Protein AF-A0A2J6S7Z5-F1 (afdb_monomer)

Mean predicted aligned error: 6.38 Å

Radius of gyration: 15.83 Å; Cα contacts (8 Å, |Δi|>4): 65; chains: 1; bounding box: 38×25×40 Å

InterPro domains:
  IPR025676 Clr5 domain [PF14420] (1-52)

Structure (mmCIF, N/CA/C/O backbone):
data_AF-A0A2J6S7Z5-F1
#
_entry.id   AF-A0A2J6S7Z5-F1
#
loop_
_atom_site.group_PDB
_atom_site.id
_atom_site.type_symbol
_atom_site.label_atom_id
_atom_site.label_alt_id
_atom_site.label_comp_id
_atom_site.label_asym_id
_atom_site.label_entity_id
_atom_site.label_seq_id
_atom_site.pdbx_PDB_ins_code
_atom_site.Cartn_x
_atom_site.Cartn_y
_atom_site.Cartn_z
_atom_site.occupancy
_atom_site.B_iso_or_equiv
_atom_site.auth_seq_id
_atom_site.auth_comp_id
_atom_site.auth_asym_id
_atom_site.auth_atom_id
_atom_site.pdbx_PDB_model_num
ATOM 1 N N . GLU A 1 1 ? -10.699 -7.745 16.841 1.00 78.56 1 GLU A N 1
ATOM 2 C CA . GLU A 1 1 ? -10.993 -8.907 15.972 1.00 78.56 1 GLU A CA 1
ATOM 3 C C . GLU A 1 1 ? -11.245 -8.526 14.510 1.00 78.56 1 GLU A C 1
ATOM 5 O O . GLU A 1 1 ? -10.528 -9.032 13.656 1.00 78.56 1 GLU A O 1
ATOM 10 N N . GLN A 1 2 ? -12.135 -7.572 14.199 1.00 91.88 2 GLN A N 1
ATOM 11 C CA . GLN A 1 2 ? -12.483 -7.192 12.810 1.00 91.88 2 GLN A CA 1
ATOM 12 C C . GLN A 1 2 ? -11.283 -6.847 11.901 1.00 91.88 2 GLN A C 1
ATOM 14 O O . GLN A 1 2 ? -11.245 -7.258 10.746 1.00 91.88 2 GLN A O 1
ATOM 19 N N . TRP A 1 3 ? -10.252 -6.174 12.430 1.00 96.62 3 TRP A N 1
ATOM 20 C CA . TRP A 1 3 ? -9.018 -5.864 11.690 1.00 96.62 3 TRP A CA 1
ATOM 21 C C . TRP A 1 3 ? -8.274 -7.091 11.155 1.00 96.62 3 TRP A C 1
ATOM 23 O O . TRP A 1 3 ? -7.690 -7.015 10.079 1.00 96.62 3 TRP A O 1
ATOM 33 N N . LEU A 1 4 ? -8.266 -8.200 11.898 1.00 96.25 4 LEU A N 1
ATOM 34 C CA . LEU A 1 4 ? -7.588 -9.424 11.468 1.00 96.25 4 LEU A CA 1
ATOM 35 C C . LEU A 1 4 ? -8.365 -10.107 10.340 1.00 96.25 4 LEU A C 1
ATOM 37 O O . LEU A 1 4 ? -7.745 -10.580 9.393 1.00 96.25 4 LEU A O 1
ATOM 41 N N . ALA A 1 5 ? -9.699 -10.071 10.397 1.00 96.50 5 ALA A N 1
ATOM 42 C CA . ALA A 1 5 ? -10.564 -10.625 9.357 1.00 96.50 5 ALA A CA 1
ATOM 43 C C . ALA A 1 5 ? -10.394 -9.903 8.009 1.00 96.50 5 ALA A C 1
ATOM 45 O O . ALA A 1 5 ? -10.336 -10.542 6.963 1.00 96.50 5 ALA A O 1
ATOM 46 N N . VAL A 1 6 ? -10.249 -8.572 8.028 1.00 97.25 6 VAL A N 1
ATOM 47 C CA . VAL A 1 6 ? -10.079 -7.774 6.798 1.00 97.25 6 VAL A CA 1
ATOM 48 C C . VAL A 1 6 ? -8.619 -7.586 6.378 1.00 97.25 6 VAL A C 1
ATOM 50 O O . VAL A 1 6 ? -8.358 -7.081 5.290 1.00 97.25 6 VAL A O 1
ATOM 53 N N . LYS A 1 7 ? -7.643 -7.989 7.202 1.00 97.50 7 LYS A N 1
ATOM 54 C CA . LYS A 1 7 ? -6.209 -7.896 6.879 1.00 97.50 7 LYS A CA 1
ATOM 55 C C . LYS A 1 7 ? -5.846 -8.500 5.509 1.00 97.50 7 LYS A C 1
ATOM 57 O O . LYS A 1 7 ? -5.180 -7.791 4.753 1.00 97.50 7 LYS A O 1
ATOM 62 N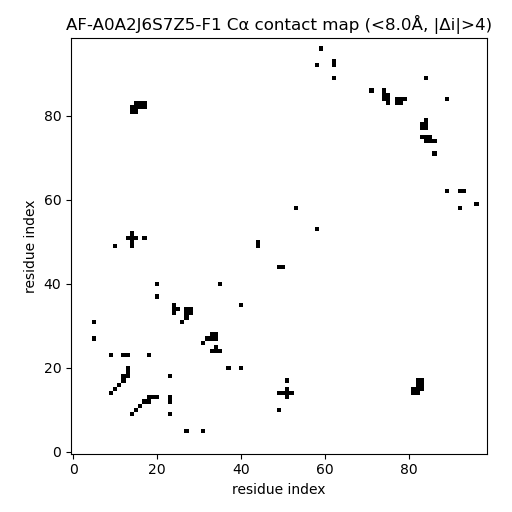 N . PRO A 1 8 ? -6.248 -9.740 5.150 1.00 96.75 8 PRO A N 1
ATOM 63 C CA . PRO A 1 8 ? -5.916 -10.306 3.838 1.00 96.75 8 PRO A CA 1
ATOM 64 C C . PRO A 1 8 ? -6.547 -9.521 2.680 1.00 96.75 8 PRO A C 1
ATOM 66 O O . PRO A 1 8 ? -5.895 -9.302 1.662 1.00 96.75 8 PRO A O 1
ATOM 69 N N . VAL A 1 9 ? -7.770 -9.012 2.860 1.00 97.44 9 VAL A N 1
ATOM 70 C CA . VAL A 1 9 ? -8.454 -8.157 1.875 1.00 97.44 9 VAL A CA 1
ATOM 71 C C . VAL A 1 9 ? -7.694 -6.846 1.680 1.00 97.44 9 VAL A C 1
ATOM 73 O O . VAL A 1 9 ? -7.421 -6.440 0.553 1.00 97.44 9 VAL A O 1
ATOM 76 N N . ILE A 1 10 ? -7.281 -6.202 2.776 1.00 97.50 10 ILE A N 1
ATOM 77 C CA . ILE A 1 10 ? -6.473 -4.979 2.725 1.00 97.50 10 ILE A CA 1
ATOM 78 C C . ILE A 1 10 ? -5.143 -5.244 2.026 1.00 97.50 10 ILE A C 1
ATOM 80 O O . ILE A 1 10 ? -4.736 -4.434 1.199 1.00 97.50 10 ILE A O 1
ATOM 84 N N . GLN A 1 11 ? -4.464 -6.351 2.337 1.00 96.00 11 GLN A N 1
ATOM 85 C CA . GLN A 1 11 ? -3.209 -6.707 1.680 1.00 96.00 11 GLN A CA 1
ATOM 86 C C . GLN A 1 11 ? -3.405 -6.802 0.169 1.00 96.00 11 GLN A C 1
ATOM 88 O O . GLN A 1 11 ? -2.701 -6.130 -0.582 1.00 96.00 11 GLN A O 1
ATOM 93 N N . HIS A 1 12 ? -4.410 -7.560 -0.260 1.00 94.81 12 HIS A N 1
ATOM 94 C CA . HIS A 1 12 ? -4.696 -7.754 -1.668 1.00 94.81 12 HIS A CA 1
ATOM 95 C C . HIS A 1 12 ? -4.997 -6.427 -2.382 1.00 94.81 12 HIS A C 1
ATOM 97 O O . HIS A 1 12 ? -4.259 -6.011 -3.273 1.00 94.81 12 HIS A O 1
ATOM 103 N N . LEU A 1 13 ? -6.010 -5.688 -1.928 1.00 95.62 13 LEU A N 1
ATOM 104 C CA . LEU A 1 13 ? -6.447 -4.468 -2.608 1.00 95.62 13 LEU A CA 1
ATOM 105 C C . LEU A 1 13 ? -5.389 -3.354 -2.532 1.00 95.62 13 LEU A C 1
ATOM 107 O O . LEU A 1 13 ? -5.076 -2.692 -3.521 1.00 95.62 13 LEU A O 1
ATOM 111 N N . TYR A 1 14 ? -4.814 -3.115 -1.351 1.00 95.75 14 TYR A N 1
ATOM 112 C CA . TYR A 1 14 ? -3.914 -1.980 -1.136 1.00 95.75 14 TYR A CA 1
ATOM 113 C C . TYR A 1 14 ? -2.494 -2.232 -1.652 1.00 95.75 14 TYR A C 1
ATOM 115 O O . TYR A 1 14 ? -1.863 -1.314 -2.189 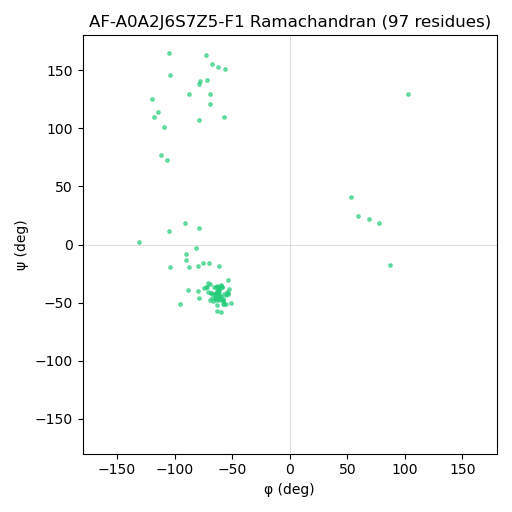1.00 95.75 14 TYR A O 1
ATOM 123 N N . VAL A 1 15 ? -1.968 -3.446 -1.455 1.00 92.06 15 VAL A N 1
ATOM 124 C CA . VAL A 1 15 ? -0.578 -3.793 -1.787 1.00 92.06 15 VAL A CA 1
ATOM 125 C C . VAL A 1 15 ? -0.491 -4.431 -3.163 1.00 92.06 15 VAL A C 1
ATOM 127 O O . VAL A 1 15 ? 0.308 -3.970 -3.984 1.00 92.06 15 VAL A O 1
ATOM 130 N N . ASP A 1 16 ? -1.302 -5.456 -3.420 1.00 88.62 16 ASP A N 1
ATOM 131 C CA . ASP A 1 16 ? -1.154 -6.269 -4.626 1.00 88.62 16 ASP A CA 1
ATOM 132 C C . ASP A 1 16 ? -1.750 -5.573 -5.853 1.00 88.62 16 ASP A C 1
ATOM 134 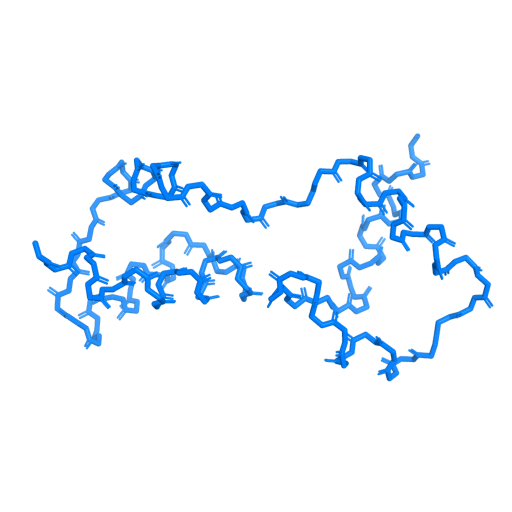O O . ASP A 1 16 ? -1.085 -5.471 -6.892 1.00 88.62 16 ASP A O 1
ATOM 138 N N . GLU A 1 17 ? -2.963 -5.034 -5.705 1.00 88.31 17 GLU A N 1
ATOM 139 C CA . GLU A 1 17 ? -3.687 -4.297 -6.750 1.00 88.31 17 GLU A CA 1
ATOM 140 C C . GLU A 1 17 ? -3.346 -2.801 -6.770 1.00 88.31 17 GLU A C 1
ATOM 142 O O . GLU A 1 17 ? -3.503 -2.118 -7.783 1.00 88.31 17 GLU A O 1
ATOM 147 N N . GLY A 1 18 ? -2.793 -2.279 -5.673 1.00 89.69 18 GLY A N 1
ATOM 148 C CA . GLY A 1 18 ? -2.318 -0.900 -5.591 1.00 89.69 18 GLY A CA 1
ATOM 149 C C . GLY A 1 18 ? -3.422 0.146 -5.416 1.00 89.69 18 GLY A C 1
ATOM 150 O O . GLY A 1 18 ? -3.156 1.337 -5.632 1.00 89.69 18 GLY A O 1
ATOM 151 N N . HIS A 1 19 ? -4.618 -0.252 -4.976 1.00 94.19 19 HIS A N 1
ATOM 152 C CA . HIS A 1 19 ? -5.727 0.655 -4.692 1.00 94.19 19 HIS A CA 1
ATOM 153 C C . HIS A 1 19 ? -5.356 1.742 -3.676 1.00 94.19 19 HIS A C 1
ATOM 155 O O . HIS A 1 19 ? -4.456 1.614 -2.835 1.00 94.19 19 HIS A O 1
ATOM 161 N N . THR A 1 20 ? -6.011 2.891 -3.800 1.00 96.00 20 THR A N 1
ATOM 162 C CA . THR A 1 20 ? -5.906 3.990 -2.836 1.00 96.00 20 THR A CA 1
ATOM 163 C C . THR A 1 20 ? -6.647 3.649 -1.546 1.00 96.00 20 THR A C 1
ATOM 165 O O . THR A 1 20 ? -7.498 2.766 -1.523 1.00 96.00 20 THR A O 1
ATOM 168 N N . PHE A 1 21 ? -6.359 4.378 -0.463 1.00 97.25 21 PHE A N 1
ATOM 169 C CA . PHE A 1 21 ? -7.119 4.229 0.782 1.00 97.25 21 PHE A CA 1
ATOM 170 C C . PHE A 1 21 ? -8.632 4.380 0.557 1.00 97.25 21 PHE A C 1
ATOM 172 O O . PHE A 1 21 ? -9.384 3.591 1.108 1.00 97.25 21 PHE A O 1
ATOM 179 N N . LEU A 1 22 ? -9.065 5.349 -0.262 1.00 97.81 22 LEU A N 1
ATOM 180 C CA . LEU A 1 22 ? -10.489 5.602 -0.504 1.00 97.81 22 LEU A CA 1
ATOM 181 C C . LEU A 1 22 ? -11.176 4.393 -1.144 1.00 97.81 22 LEU A C 1
ATOM 183 O O . LEU A 1 22 ? -12.198 3.948 -0.642 1.00 97.81 22 LEU A O 1
ATOM 187 N N . GLN A 1 23 ? -10.559 3.811 -2.174 1.00 98.19 23 GLN A N 1
ATOM 188 C CA . GLN A 1 23 ? -11.073 2.611 -2.842 1.00 98.19 23 GLN A CA 1
ATOM 189 C C . GLN A 1 23 ? -11.140 1.406 -1.893 1.00 98.19 23 GLN A C 1
ATOM 191 O O . GLN A 1 23 ? -12.114 0.661 -1.895 1.00 98.19 23 GLN A O 1
ATOM 196 N N . VAL A 1 24 ? -10.117 1.218 -1.050 1.00 98.12 24 VAL A N 1
ATOM 197 C CA . VAL A 1 24 ? -10.114 0.124 -0.068 1.00 98.12 24 VAL A CA 1
ATOM 198 C C . VAL A 1 24 ? -11.170 0.359 1.012 1.00 98.12 24 VAL A C 1
ATOM 200 O O . VAL A 1 24 ? -11.871 -0.572 1.379 1.00 98.12 24 VAL A O 1
ATOM 203 N N . ALA A 1 25 ? -11.318 1.587 1.511 1.00 97.81 25 ALA A N 1
ATOM 204 C CA . ALA A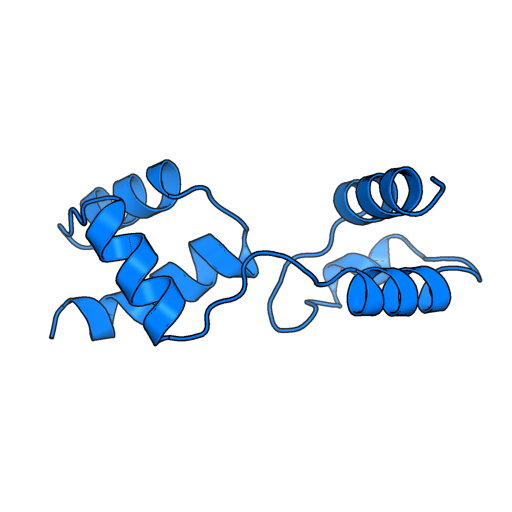 1 25 ? -12.320 1.925 2.518 1.00 97.81 25 ALA A CA 1
ATOM 205 C C . ALA A 1 25 ? -13.751 1.739 1.989 1.00 97.81 25 ALA 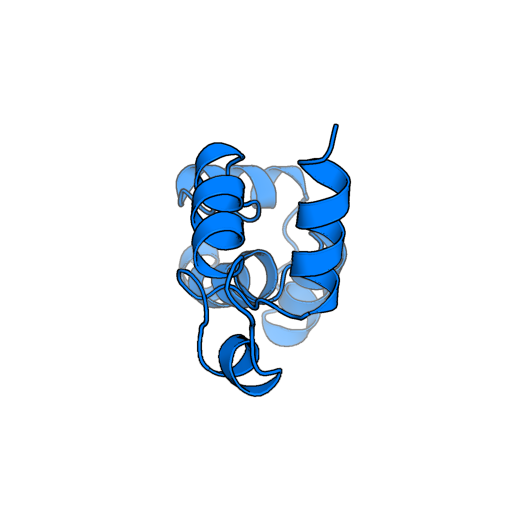A C 1
ATOM 207 O O . ALA A 1 25 ? -14.584 1.183 2.695 1.00 97.81 25 ALA A O 1
ATOM 208 N N . GLU A 1 26 ? -14.013 2.137 0.743 1.00 98.19 26 GLU A N 1
ATOM 209 C CA . GLU A 1 26 ? -15.291 1.907 0.061 1.00 98.19 26 GLU A CA 1
ATOM 210 C C . GLU A 1 26 ? -15.595 0.408 -0.084 1.00 98.19 26 GLU A C 1
ATOM 212 O O . GLU A 1 26 ? -16.715 -0.027 0.183 1.00 98.19 26 GLU A O 1
ATOM 217 N N . TYR A 1 27 ? -14.592 -0.401 -0.438 1.00 98.38 27 TYR A N 1
ATOM 218 C CA . TYR A 1 27 ? -14.745 -1.854 -0.498 1.00 98.38 27 TYR A CA 1
ATOM 219 C C . TYR A 1 27 ? -15.038 -2.459 0.884 1.00 98.38 27 TYR A C 1
ATOM 221 O O . TYR A 1 27 ? -15.951 -3.271 1.034 1.00 98.38 27 TYR A O 1
ATOM 229 N N . LEU A 1 28 ? -14.274 -2.070 1.908 1.00 97.94 28 LEU A N 1
ATOM 230 C CA . LEU A 1 28 ? -14.445 -2.574 3.273 1.00 97.94 28 LEU A CA 1
ATOM 231 C C . LEU A 1 28 ? -15.818 -2.218 3.848 1.00 97.94 28 LEU A C 1
ATOM 233 O O . LEU A 1 28 ? -16.414 -3.035 4.548 1.00 97.94 28 LEU A O 1
ATOM 237 N N . ASP A 1 29 ? -16.333 -1.037 3.521 1.00 97.88 29 ASP A N 1
ATOM 238 C CA . ASP A 1 29 ? -17.681 -0.633 3.889 1.00 97.88 29 ASP A CA 1
ATOM 239 C C . ASP A 1 29 ? -18.727 -1.541 3.232 1.00 97.88 29 ASP A C 1
ATOM 241 O O . ASP A 1 29 ? -19.486 -2.224 3.918 1.00 97.88 29 ASP A O 1
ATOM 245 N N . ARG A 1 30 ? -18.701 -1.635 1.897 1.00 98.00 30 ARG A N 1
ATOM 246 C CA . ARG A 1 30 ? -19.704 -2.386 1.129 1.00 98.00 30 ARG A CA 1
ATOM 247 C C . ARG A 1 30 ? -19.735 -3.879 1.439 1.00 98.00 30 ARG A C 1
ATOM 249 O O . ARG A 1 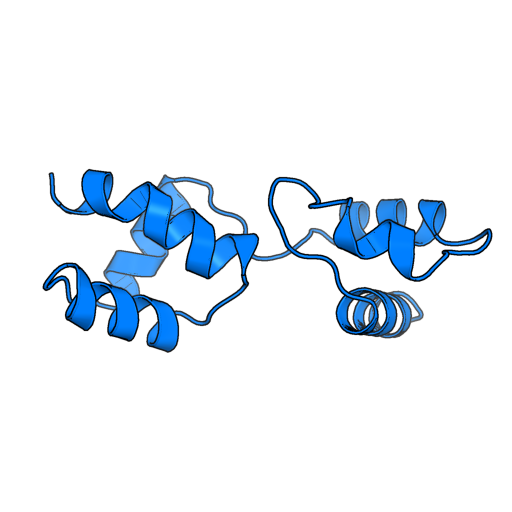30 ? -20.813 -4.460 1.473 1.00 98.00 30 ARG A O 1
ATOM 256 N N . HIS A 1 31 ? -18.574 -4.503 1.630 1.00 97.62 31 HIS A N 1
ATOM 257 C CA . HIS A 1 31 ? -18.469 -5.965 1.718 1.00 97.62 31 HIS A CA 1
ATOM 258 C C . HIS A 1 31 ? -18.277 -6.494 3.140 1.00 97.62 31 HIS A C 1
ATOM 260 O O . HIS A 1 31 ? -18.514 -7.673 3.389 1.00 97.62 31 HIS A O 1
ATOM 266 N N . HIS A 1 32 ? -17.842 -5.646 4.075 1.00 95.69 32 HIS A N 1
ATOM 267 C CA . HIS A 1 32 ? -17.542 -6.057 5.449 1.00 95.69 32 HIS A CA 1
ATOM 268 C C . HIS A 1 32 ? -18.180 -5.147 6.510 1.00 95.69 32 HIS A C 1
ATOM 270 O O . HIS A 1 32 ? -17.924 -5.346 7.700 1.00 95.69 32 HIS A O 1
ATOM 276 N N . GLY A 1 33 ? -18.964 -4.135 6.107 1.00 96.69 33 GLY A N 1
ATOM 277 C CA . GLY A 1 33 ? -19.559 -3.151 7.016 1.00 96.69 33 GLY A CA 1
ATOM 278 C C . GLY A 1 33 ? -18.514 -2.372 7.817 1.00 96.69 33 GLY A C 1
ATOM 279 O O . GLY A 1 33 ? -18.784 -1.938 8.937 1.00 96.69 33 GLY A O 1
ATOM 280 N N . PHE A 1 34 ? -17.285 -2.262 7.300 1.00 97.00 34 PHE A N 1
ATOM 281 C CA . PHE A 1 34 ? -16.142 -1.758 8.049 1.00 97.00 34 PHE A CA 1
ATOM 282 C C . PHE A 1 34 ? -15.626 -0.436 7.480 1.00 97.00 34 PHE A C 1
ATOM 284 O O . PHE A 1 34 ? -15.073 -0.389 6.385 1.00 97.00 34 PHE A O 1
ATOM 291 N N . LYS A 1 35 ? -15.753 0.641 8.265 1.00 96.25 35 LYS A N 1
ATOM 292 C CA . LYS A 1 35 ? -15.396 2.015 7.871 1.00 96.25 35 LYS A CA 1
ATOM 293 C C . LYS A 1 35 ? -14.181 2.538 8.647 1.00 96.25 35 LYS A C 1
ATOM 295 O O . LYS A 1 35 ? -14.345 3.323 9.583 1.00 96.25 35 LYS A O 1
ATOM 300 N N . PRO A 1 36 ? -12.945 2.123 8.315 1.00 96.31 36 PRO A N 1
ATOM 301 C CA . PRO A 1 36 ? -11.771 2.645 8.995 1.00 96.31 36 PRO A CA 1
ATOM 302 C C . PRO A 1 36 ? -11.499 4.099 8.600 1.00 96.31 36 PRO A C 1
ATOM 304 O O . PRO A 1 36 ? -11.559 4.470 7.428 1.00 96.31 36 PRO A O 1
ATOM 307 N N . THR A 1 37 ? -11.083 4.921 9.562 1.00 98.00 37 THR A N 1
ATOM 308 C CA . THR A 1 37 ? -10.495 6.228 9.238 1.00 98.00 37 THR A CA 1
ATOM 309 C C . THR A 1 37 ? -9.146 6.045 8.539 1.00 98.00 37 THR A C 1
ATOM 311 O O . THR A 1 37 ? -8.431 5.061 8.764 1.00 98.00 37 THR A O 1
ATOM 314 N N . LYS A 1 38 ? -8.727 7.044 7.752 1.00 97.81 38 LYS A N 1
ATOM 315 C CA . LYS A 1 38 ? -7.412 7.040 7.088 1.00 97.81 38 LYS A CA 1
ATOM 316 C C . LYS A 1 38 ? -6.263 6.824 8.076 1.00 97.81 38 LYS A C 1
ATOM 318 O O . LYS A 1 38 ? -5.337 6.073 7.782 1.00 97.81 38 LYS A O 1
ATOM 323 N N . LYS A 1 39 ? -6.336 7.448 9.259 1.00 98.06 39 LYS A N 1
ATOM 324 C CA . LYS A 1 39 ? -5.324 7.302 10.316 1.00 98.06 39 LYS A CA 1
ATOM 325 C C . LYS A 1 39 ? -5.248 5.858 10.810 1.00 98.06 39 LYS A C 1
ATOM 327 O O . LYS A 1 39 ? -4.166 5.283 10.795 1.00 98.06 39 LYS A O 1
ATOM 332 N N . GLN A 1 40 ? -6.381 5.259 11.183 1.00 98.06 40 GLN A N 1
ATOM 333 C CA . GLN A 1 40 ? -6.418 3.870 11.653 1.00 98.06 40 GLN A CA 1
ATOM 334 C C . GLN A 1 40 ? -5.898 2.897 10.590 1.00 98.06 40 GLN A C 1
ATOM 336 O O . GLN A 1 40 ? -5.080 2.032 10.893 1.00 98.06 40 GLN A O 1
ATOM 341 N N . PHE A 1 41 ? -6.328 3.073 9.338 1.00 98.00 41 PHE A N 1
ATOM 342 C CA . PHE A 1 41 ? -5.881 2.253 8.218 1.00 98.00 41 PHE A CA 1
ATOM 343 C C . PHE A 1 41 ? -4.360 2.310 8.033 1.00 98.00 41 PHE A C 1
ATOM 345 O O . PHE A 1 41 ? -3.703 1.273 7.981 1.00 98.00 41 PHE A O 1
ATOM 352 N N . LEU A 1 42 ? -3.783 3.515 7.974 1.00 96.56 42 LEU A N 1
ATOM 353 C CA . LEU A 1 42 ? -2.342 3.687 7.777 1.00 96.56 42 LEU A CA 1
ATOM 354 C C . LEU A 1 42 ? -1.524 3.153 8.958 1.00 96.56 42 LEU A C 1
ATOM 356 O O . LEU A 1 42 ? -0.472 2.553 8.735 1.00 96.56 42 LEU A O 1
ATOM 360 N N . THR A 1 43 ? -2.016 3.312 10.190 1.00 97.81 43 THR A N 1
ATOM 361 C CA . THR A 1 43 ? -1.404 2.694 11.373 1.00 97.81 43 THR A CA 1
ATOM 362 C C . THR A 1 43 ? -1.351 1.175 11.223 1.00 97.81 43 THR A C 1
ATOM 364 O O . THR A 1 43 ? -0.279 0.594 11.362 1.00 97.81 43 THR A O 1
ATOM 367 N N . ARG A 1 44 ? -2.462 0.530 10.842 1.00 97.38 44 ARG A N 1
ATOM 368 C CA . ARG A 1 44 ? -2.513 -0.930 10.657 1.00 97.38 44 ARG A CA 1
ATOM 369 C C . ARG A 1 44 ? -1.624 -1.421 9.523 1.00 97.38 44 ARG A C 1
ATOM 371 O O . ARG A 1 44 ? -0.881 -2.378 9.703 1.00 97.38 44 ARG A O 1
ATOM 378 N N . VAL A 1 45 ? -1.629 -0.729 8.386 1.00 96.44 45 VAL A N 1
ATOM 379 C CA . VAL A 1 45 ? -0.718 -1.009 7.262 1.00 96.44 45 VAL A CA 1
ATOM 380 C C . VAL A 1 45 ? 0.742 -0.975 7.722 1.00 96.44 45 VAL A C 1
ATOM 382 O O . VAL A 1 45 ? 1.515 -1.861 7.358 1.00 96.44 45 VAL A O 1
ATOM 385 N N . LYS A 1 46 ? 1.120 0.014 8.544 1.00 95.69 46 LYS A N 1
ATOM 386 C CA . LYS A 1 46 ? 2.474 0.122 9.100 1.00 95.69 46 LYS A CA 1
ATOM 387 C C . LYS A 1 46 ? 2.784 -1.024 10.066 1.00 95.69 46 LYS A C 1
ATOM 389 O O . LYS A 1 46 ? 3.824 -1.654 9.916 1.00 95.69 46 LYS A O 1
ATOM 394 N N . GLU A 1 47 ? 1.894 -1.304 11.016 1.00 96.88 47 GLU A N 1
ATOM 395 C CA . GLU A 1 47 ? 2.048 -2.395 11.994 1.00 96.88 47 GLU A CA 1
ATOM 396 C C . GLU A 1 47 ? 2.190 -3.765 11.322 1.00 96.88 47 GLU A C 1
ATOM 398 O O . GLU A 1 47 ? 2.970 -4.600 11.766 1.00 96.88 47 GLU A O 1
ATOM 403 N N . TRP A 1 48 ? 1.477 -3.995 10.220 1.00 96.56 48 TRP A N 1
ATOM 404 C CA . TRP A 1 48 ? 1.566 -5.239 9.455 1.00 96.56 48 TRP A CA 1
ATOM 405 C C . TRP A 1 48 ? 2.761 -5.300 8.500 1.00 96.56 48 TRP A C 1
ATOM 407 O O . TRP A 1 48 ? 2.944 -6.315 7.829 1.00 96.56 48 TRP A O 1
ATOM 417 N N . GLY A 1 49 ? 3.559 -4.234 8.401 1.00 94.00 49 GLY A N 1
ATOM 418 C CA . GLY A 1 49 ? 4.706 -4.173 7.497 1.00 94.00 49 GLY A CA 1
ATOM 419 C C . GLY A 1 49 ? 4.322 -4.133 6.015 1.00 94.00 49 GLY A C 1
ATOM 420 O O . GLY A 1 49 ? 5.135 -4.473 5.154 1.00 94.00 49 GLY A O 1
ATOM 421 N N . PHE A 1 50 ? 3.095 -3.723 5.687 1.00 93.69 50 PHE A N 1
ATOM 422 C CA . PHE A 1 50 ? 2.617 -3.686 4.309 1.00 93.69 50 PHE A CA 1
ATOM 423 C C . PHE A 1 50 ? 3.332 -2.595 3.515 1.00 93.69 50 PHE A C 1
ATOM 425 O O . PHE A 1 50 ? 3.262 -1.403 3.815 1.00 93.69 50 PHE A O 1
ATOM 432 N N . GLN A 1 51 ? 4.004 -3.011 2.445 1.00 88.31 51 GLN A N 1
ATOM 433 C CA . GLN A 1 51 ? 4.738 -2.115 1.561 1.00 88.31 51 GLN A CA 1
ATOM 434 C C . GLN A 1 51 ? 4.016 -2.010 0.221 1.00 88.31 51 GLN A C 1
ATOM 436 O O . GLN A 1 51 ? 4.158 -2.883 -0.630 1.00 88.31 51 GLN A O 1
ATOM 441 N N . LYS A 1 52 ? 3.277 -0.921 0.004 1.00 84.31 52 LYS A N 1
ATOM 442 C CA . LYS A 1 52 ? 2.627 -0.641 -1.288 1.00 84.31 52 LYS A CA 1
ATOM 443 C C . LYS A 1 52 ? 3.634 -0.298 -2.395 1.00 84.31 52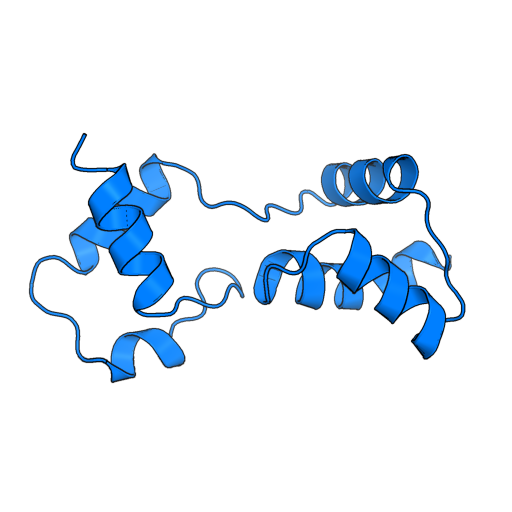 LYS A C 1
ATOM 445 O O . LYS A 1 52 ? 3.433 -0.626 -3.562 1.00 84.31 52 LYS A O 1
ATOM 450 N N . ASN A 1 53 ? 4.726 0.368 -2.027 1.00 85.81 53 ASN A N 1
ATOM 451 C CA . ASN A 1 53 ? 5.708 0.889 -2.973 1.00 85.81 53 ASN A CA 1
ATOM 452 C C . ASN A 1 53 ? 6.972 0.028 -3.007 1.00 85.81 53 ASN A C 1
ATOM 454 O O . ASN A 1 53 ? 7.417 -0.490 -1.985 1.00 85.81 53 ASN A O 1
ATOM 458 N N . VAL A 1 54 ? 7.565 -0.074 -4.196 1.00 84.00 54 VAL A N 1
ATOM 459 C CA . VAL A 1 54 ? 8.827 -0.785 -4.434 1.00 84.00 54 VAL A CA 1
ATOM 460 C C . VAL A 1 54 ? 9.996 0.167 -4.195 1.00 84.00 54 VAL A C 1
ATOM 462 O O . VAL A 1 54 ? 9.997 1.290 -4.721 1.00 84.00 54 VAL A O 1
ATOM 465 N N . LYS A 1 55 ? 10.974 -0.274 -3.392 1.00 86.00 55 LYS A N 1
ATOM 466 C CA . LYS A 1 55 ? 12.186 0.501 -3.077 1.00 86.00 55 LYS A CA 1
ATOM 467 C C . LYS A 1 55 ? 12.996 0.766 -4.346 1.00 86.00 55 LYS A C 1
ATOM 469 O O . LYS A 1 55 ? 12.944 -0.019 -5.283 1.00 86.00 55 LYS A O 1
ATOM 474 N N . GLN A 1 56 ? 13.759 1.857 -4.377 1.00 87.12 56 GLN A N 1
ATOM 475 C CA . GLN A 1 56 ? 14.545 2.230 -5.557 1.00 87.12 56 GLN A CA 1
ATOM 476 C C . GLN A 1 56 ? 15.542 1.145 -5.979 1.00 87.12 56 GLN A C 1
ATOM 478 O O . GLN A 1 56 ? 15.563 0.765 -7.145 1.00 87.12 56 GLN A O 1
ATOM 483 N N . SER A 1 57 ? 16.313 0.603 -5.035 1.00 85.62 57 SER A N 1
ATOM 484 C CA . SER A 1 57 ? 17.255 -0.492 -5.303 1.00 85.62 57 SER A CA 1
ATOM 485 C C . SER A 1 57 ? 16.563 -1.713 -5.913 1.00 85.62 57 SER A C 1
ATOM 487 O O . SER A 1 57 ? 17.042 -2.277 -6.890 1.00 85.62 57 SER A O 1
ATOM 489 N N . GLU A 1 58 ? 15.388 -2.069 -5.392 1.00 83.06 58 GLU A N 1
ATOM 490 C CA . GLU A 1 58 ? 14.565 -3.158 -5.918 1.00 83.06 58 GLU A CA 1
ATOM 491 C C . GLU A 1 58 ? 14.038 -2.834 -7.325 1.00 83.06 58 GLU A C 1
ATOM 493 O O . GLU A 1 58 ? 14.124 -3.681 -8.209 1.00 83.06 58 GLU A O 1
ATOM 498 N N . ARG A 1 59 ? 13.576 -1.599 -7.583 1.00 86.19 59 ARG A N 1
ATOM 499 C CA . ARG A 1 59 ? 13.182 -1.165 -8.936 1.00 86.19 59 ARG A CA 1
ATOM 500 C C . ARG A 1 59 ? 14.338 -1.295 -9.924 1.00 86.19 59 ARG A C 1
ATOM 502 O O . ARG A 1 59 ? 14.126 -1.841 -10.999 1.00 86.19 59 ARG A O 1
ATOM 509 N N . ARG A 1 60 ? 15.539 -0.833 -9.567 1.00 85.81 60 ARG A N 1
ATOM 510 C CA . ARG A 1 60 ? 16.733 -0.911 -10.426 1.00 85.81 60 ARG A CA 1
ATOM 511 C C . ARG A 1 60 ? 17.107 -2.355 -10.744 1.00 85.81 60 ARG A C 1
ATOM 513 O O . ARG A 1 60 ? 17.242 -2.683 -11.915 1.00 85.81 60 ARG A O 1
ATOM 520 N N . ALA A 1 61 ? 17.156 -3.223 -9.733 1.00 83.69 61 ALA A N 1
ATOM 521 C CA . ALA A 1 61 ? 17.435 -4.648 -9.922 1.00 83.69 61 ALA A CA 1
ATOM 522 C C . ALA A 1 61 ? 16.396 -5.334 -10.828 1.00 83.69 61 ALA A C 1
ATOM 524 O O . ALA A 1 61 ? 16.721 -6.217 -11.616 1.00 83.69 61 ALA A O 1
ATOM 525 N N . ILE A 1 62 ? 15.128 -4.925 -10.737 1.00 80.38 62 ILE A N 1
ATOM 526 C CA . ILE A 1 62 ? 14.069 -5.425 -11.618 1.00 80.38 62 ILE A CA 1
ATOM 527 C C . ILE A 1 62 ? 14.260 -4.913 -13.047 1.00 80.38 62 ILE A C 1
ATOM 529 O O . ILE A 1 62 ? 14.186 -5.699 -13.984 1.00 80.38 62 ILE A O 1
ATOM 533 N N . LEU A 1 63 ? 14.509 -3.615 -13.225 1.00 81.75 63 LEU A N 1
ATOM 534 C CA . LEU A 1 63 ? 14.739 -3.021 -14.544 1.00 81.75 63 LEU A CA 1
ATOM 535 C C . LEU A 1 63 ? 15.967 -3.617 -15.239 1.00 81.75 63 LEU A C 1
ATOM 537 O O . LEU A 1 63 ? 15.925 -3.827 -16.446 1.00 81.75 63 LEU A O 1
ATOM 541 N N . GLU A 1 64 ? 17.021 -3.929 -14.487 1.00 83.00 64 GLU A N 1
ATOM 542 C CA . GLU A 1 64 ? 18.222 -4.596 -14.990 1.00 83.00 64 GLU A CA 1
ATOM 543 C C . GLU A 1 64 ? 17.917 -5.991 -15.541 1.00 83.00 64 GLU A C 1
ATOM 545 O O . GLU A 1 64 ? 18.317 -6.299 -16.659 1.00 83.00 64 GLU A O 1
ATOM 550 N N . LYS A 1 65 ? 17.102 -6.788 -14.837 1.00 76.00 65 LYS A N 1
ATOM 551 C CA . LYS A 1 65 ? 16.613 -8.086 -15.345 1.00 76.00 65 LYS A CA 1
ATOM 552 C C . LYS A 1 65 ? 15.765 -7.971 -16.615 1.00 76.00 65 LYS A C 1
ATOM 554 O O . LYS A 1 65 ? 15.551 -8.961 -17.301 1.00 76.00 65 LYS A O 1
ATOM 559 N N . PHE A 1 66 ? 15.252 -6.779 -16.902 1.00 73.38 66 PHE A N 1
ATOM 560 C CA . PHE A 1 66 ? 14.421 -6.468 -18.061 1.00 73.38 66 PHE A CA 1
ATOM 561 C C . PHE A 1 66 ? 15.181 -5.690 -19.153 1.00 73.38 66 PHE A C 1
ATOM 563 O O . PHE A 1 66 ? 14.546 -5.141 -20.062 1.00 73.38 66 PHE A O 1
ATOM 570 N N . ARG A 1 67 ? 16.516 -5.600 -19.056 1.00 68.19 67 ARG A N 1
ATOM 571 C CA . ARG A 1 67 ? 17.380 -4.889 -20.012 1.00 68.19 67 ARG A CA 1
ATOM 572 C C . ARG A 1 67 ? 17.494 -5.630 -21.350 1.00 68.19 67 ARG A C 1
ATOM 574 O O . ARG A 1 67 ? 17.430 -4.978 -22.386 1.00 68.19 67 ARG A O 1
ATOM 581 N N . ASP A 1 68 ? 17.523 -6.962 -21.328 1.00 60.81 68 ASP A N 1
ATOM 582 C CA . ASP A 1 68 ? 17.818 -7.799 -22.509 1.00 60.81 68 ASP A CA 1
ATOM 583 C C . ASP A 1 68 ? 16.576 -8.212 -23.326 1.00 60.81 68 ASP A C 1
ATOM 585 O O . ASP A 1 68 ? 16.615 -9.126 -24.146 1.00 60.81 68 ASP A O 1
ATOM 589 N N . GLY A 1 69 ? 15.461 -7.502 -23.139 1.00 56.72 69 GLY A N 1
ATOM 590 C CA . GLY A 1 69 ? 14.209 -7.733 -23.857 1.00 56.72 69 GLY A CA 1
ATOM 591 C C . GLY A 1 69 ? 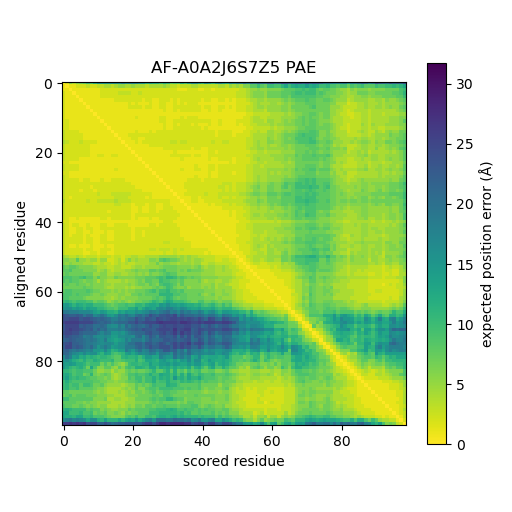13.181 -8.466 -23.002 1.00 56.72 69 GLY A C 1
ATOM 592 O O . GLY A 1 69 ? 13.454 -9.491 -22.388 1.00 56.72 69 GLY A O 1
ATOM 593 N N . VAL A 1 70 ? 11.968 -7.915 -22.948 1.00 55.25 70 VAL A N 1
ATOM 594 C CA . VAL A 1 70 ? 10.859 -8.499 -22.188 1.00 55.25 70 VAL A CA 1
ATOM 595 C C . VAL A 1 70 ? 9.726 -8.820 -23.135 1.00 55.25 70 VAL A C 1
ATOM 597 O O . VAL A 1 70 ? 9.249 -7.930 -23.846 1.00 55.25 70 VAL A O 1
ATOM 600 N N . ARG A 1 71 ? 9.265 -10.072 -23.142 1.00 58.59 71 ARG A N 1
ATOM 601 C CA . ARG A 1 71 ? 8.036 -10.420 -23.855 1.00 58.59 71 ARG A CA 1
ATOM 602 C C . ARG A 1 71 ? 6.866 -9.957 -22.995 1.00 58.59 71 ARG A C 1
ATOM 604 O O . ARG A 1 71 ? 6.888 -10.076 -21.776 1.00 58.59 71 ARG A O 1
ATOM 611 N N . ILE A 1 72 ? 5.819 -9.425 -23.622 1.00 50.00 72 ILE A N 1
ATOM 612 C CA . ILE A 1 72 ? 4.631 -8.904 -22.921 1.00 50.00 72 ILE A CA 1
ATOM 613 C C . ILE A 1 72 ? 4.026 -9.956 -21.960 1.00 50.00 72 ILE A C 1
ATOM 615 O O . ILE A 1 72 ? 3.542 -9.590 -20.892 1.00 50.00 72 ILE A O 1
ATOM 619 N N . GLY A 1 73 ? 4.152 -11.252 -22.280 1.00 54.84 73 GLY A N 1
ATOM 620 C CA . GLY A 1 73 ? 3.718 -12.368 -21.427 1.00 54.84 73 GLY A CA 1
ATOM 621 C C . GLY A 1 73 ? 4.543 -12.606 -20.151 1.00 54.84 73 GLY A C 1
ATOM 622 O O . GLY A 1 73 ? 4.051 -13.254 -19.232 1.00 54.84 73 GLY A O 1
ATOM 623 N N . ASP A 1 74 ? 5.751 -12.046 -20.031 1.00 56.69 74 ASP A N 1
ATOM 624 C CA . ASP A 1 74 ? 6.611 -12.238 -18.851 1.00 56.69 74 ASP A CA 1
ATOM 625 C C . ASP A 1 74 ? 6.148 -11.425 -17.632 1.00 56.69 74 ASP A C 1
ATOM 627 O O . ASP A 1 74 ? 6.591 -11.676 -16.507 1.00 56.69 74 ASP A O 1
ATOM 631 N N . PHE A 1 75 ? 5.279 -10.431 -17.845 1.00 55.44 75 PHE A N 1
ATOM 632 C CA . PHE A 1 75 ? 4.813 -9.519 -16.802 1.00 55.44 75 PHE A CA 1
ATOM 633 C C . PHE A 1 75 ? 3.576 -10.038 -16.066 1.00 55.44 75 PHE A C 1
ATOM 635 O O . PHE A 1 75 ? 3.503 -9.919 -14.844 1.00 55.44 75 PHE A O 1
ATOM 642 N N . GLU A 1 76 ? 2.634 -10.661 -16.778 1.00 50.91 76 GLU A N 1
ATOM 643 C CA . GLU A 1 76 ? 1.385 -11.144 -16.175 1.00 50.91 76 GLU A CA 1
ATOM 644 C C . GLU A 1 76 ? 1.603 -12.352 -15.254 1.00 50.91 76 GLU A C 1
ATOM 646 O O . GLU A 1 76 ? 0.964 -12.459 -14.207 1.00 50.91 76 GLU A O 1
ATOM 651 N N . ALA A 1 77 ? 2.575 -13.212 -15.575 1.00 50.88 77 ALA A N 1
ATOM 652 C CA . ALA A 1 77 ? 2.907 -14.380 -14.759 1.00 50.88 77 ALA A CA 1
ATOM 653 C C . ALA A 1 77 ? 3.779 -14.051 -13.528 1.00 50.88 77 ALA A C 1
ATOM 655 O O . ALA A 1 77 ? 3.852 -14.840 -12.585 1.00 50.88 77 ALA A O 1
ATOM 656 N N . ARG A 1 78 ? 4.449 -12.889 -13.492 1.00 56.25 78 ARG A N 1
ATOM 657 C CA . ARG A 1 78 ? 5.422 -12.536 -12.443 1.00 56.25 78 ARG A CA 1
ATOM 658 C C . ARG A 1 78 ? 4.861 -11.494 -11.479 1.00 56.25 78 ARG A C 1
ATOM 660 O O . ARG A 1 78 ? 5.300 -10.345 -11.445 1.00 56.25 78 ARG A O 1
ATOM 667 N N . LYS A 1 79 ? 3.930 -11.912 -10.615 1.00 61.88 79 LYS A N 1
ATOM 668 C CA . LYS A 1 79 ? 3.615 -11.155 -9.390 1.00 61.88 79 LYS A CA 1
ATOM 669 C C . LYS A 1 79 ? 4.898 -10.989 -8.565 1.00 61.88 79 LYS A C 1
ATOM 671 O O . LYS A 1 79 ? 5.390 -11.948 -7.975 1.00 61.88 79 LYS A O 1
ATOM 676 N N . LEU A 1 80 ? 5.451 -9.780 -8.478 1.00 64.94 80 LEU A N 1
ATOM 677 C CA . LEU A 1 80 ? 6.605 -9.523 -7.611 1.00 64.94 80 LEU A CA 1
ATOM 678 C C . LEU A 1 80 ? 6.115 -9.391 -6.175 1.00 64.94 80 LEU A C 1
ATOM 680 O O . LEU A 1 80 ? 5.530 -8.369 -5.813 1.00 64.94 80 LEU A O 1
ATOM 684 N N . ARG A 1 81 ? 6.387 -10.409 -5.350 1.00 65.12 81 ARG A N 1
ATOM 685 C CA . ARG A 1 81 ? 5.937 -10.452 -3.947 1.00 65.12 81 ARG A CA 1
ATOM 686 C C . ARG A 1 81 ? 4.418 -10.237 -3.824 1.00 65.12 81 ARG A C 1
ATOM 688 O O . ARG A 1 81 ? 3.980 -9.469 -2.978 1.00 65.12 81 ARG A O 1
ATOM 695 N N . GLY A 1 82 ? 3.637 -10.836 -4.728 1.00 66.88 82 GLY A N 1
ATOM 696 C CA . GLY A 1 82 ? 2.176 -10.670 -4.789 1.00 66.88 82 GLY A CA 1
ATOM 697 C C . GLY A 1 82 ? 1.692 -9.466 -5.606 1.00 66.88 82 GLY A C 1
ATOM 698 O O . GLY A 1 82 ? 0.562 -9.475 -6.085 1.00 66.88 82 GLY A O 1
ATOM 699 N N . ARG A 1 83 ? 2.558 -8.481 -5.881 1.00 74.06 83 ARG A N 1
ATOM 700 C CA . ARG A 1 83 ? 2.175 -7.235 -6.560 1.00 74.06 83 ARG A CA 1
ATOM 701 C C . ARG A 1 83 ? 2.032 -7.395 -8.062 1.00 74.06 83 ARG A C 1
ATOM 703 O O . ARG A 1 83 ? 2.921 -7.944 -8.719 1.00 74.06 83 ARG A O 1
ATOM 710 N N . ARG A 1 84 ? 0.985 -6.787 -8.623 1.00 76.38 84 ARG A N 1
ATOM 711 C CA . ARG A 1 84 ? 0.818 -6.701 -10.075 1.00 76.38 84 ARG A CA 1
ATOM 712 C C . ARG A 1 84 ? 1.872 -5.773 -10.688 1.00 76.38 84 ARG A C 1
ATOM 714 O O . ARG A 1 84 ? 2.079 -4.630 -10.241 1.00 76.38 84 ARG A O 1
ATOM 721 N N . LEU A 1 85 ? 2.545 -6.285 -11.712 1.00 75.81 85 LEU A N 1
ATOM 722 C CA . LEU A 1 85 ? 3.495 -5.576 -12.561 1.00 75.81 85 LEU A CA 1
ATOM 723 C C . LEU A 1 85 ? 2.950 -5.591 -13.979 1.00 75.81 85 LEU A C 1
ATOM 725 O O . LEU A 1 85 ? 2.915 -6.632 -14.615 1.00 75.81 85 LEU A O 1
ATOM 729 N N . ASP A 1 86 ? 2.514 -4.432 -14.454 1.00 77.06 86 ASP A N 1
ATOM 730 C CA . ASP A 1 86 ? 2.125 -4.248 -15.845 1.00 77.06 86 ASP A CA 1
ATOM 731 C C . ASP A 1 86 ? 3.202 -3.465 -16.606 1.00 77.06 86 ASP A C 1
ATOM 733 O O . ASP A 1 86 ? 4.086 -2.819 -16.024 1.00 77.06 86 ASP A O 1
ATOM 737 N N . LYS A 1 87 ? 3.110 -3.510 -17.937 1.00 77.88 87 LYS A N 1
ATOM 738 C CA . LYS A 1 87 ? 4.014 -2.786 -18.838 1.00 77.88 87 LYS A CA 1
ATOM 739 C C . LYS A 1 87 ? 4.072 -1.292 -18.497 1.00 77.88 87 LYS A C 1
ATOM 741 O O . LYS A 1 87 ? 5.153 -0.713 -18.438 1.00 77.88 87 LYS A O 1
ATOM 746 N N . ALA A 1 88 ? 2.930 -0.670 -18.202 1.00 82.12 88 ALA A N 1
ATOM 747 C CA . ALA A 1 88 ? 2.856 0.753 -17.872 1.00 82.12 88 ALA A CA 1
ATOM 748 C C . ALA A 1 88 ? 3.623 1.107 -16.583 1.00 82.12 88 ALA A C 1
ATOM 750 O O . ALA A 1 88 ? 4.219 2.179 -16.471 1.00 82.12 88 ALA A O 1
ATOM 751 N N . LYS A 1 89 ? 3.634 0.225 -15.582 1.00 81.88 89 LYS A N 1
ATOM 752 C CA . LYS A 1 89 ? 4.387 0.387 -14.332 1.00 81.88 89 LYS A CA 1
ATOM 753 C C . LYS A 1 89 ? 5.890 0.296 -14.568 1.00 81.88 89 LYS A C 1
ATOM 755 O O . LYS A 1 89 ? 6.616 1.124 -14.023 1.00 81.88 89 LYS A O 1
ATOM 760 N N . ILE A 1 90 ? 6.332 -0.634 -15.410 1.00 82.38 90 ILE A N 1
ATOM 761 C CA . ILE A 1 90 ? 7.741 -0.762 -15.803 1.00 82.38 90 ILE A CA 1
ATOM 762 C C . ILE A 1 90 ? 8.209 0.464 -16.581 1.00 82.38 90 ILE A C 1
ATOM 764 O O . ILE A 1 90 ? 9.230 1.044 -16.225 1.00 82.38 90 ILE A O 1
ATOM 768 N N . GLU A 1 91 ? 7.433 0.932 -17.559 1.00 83.94 91 GLU A N 1
ATOM 769 C CA . GLU A 1 91 ? 7.763 2.151 -18.310 1.00 83.94 91 GLU A CA 1
ATOM 770 C C . GLU A 1 91 ? 7.824 3.390 -17.408 1.00 83.94 91 GLU A C 1
ATOM 772 O O . GLU A 1 91 ? 8.743 4.204 -17.510 1.00 83.94 91 GLU A O 1
ATOM 777 N N . ARG A 1 92 ? 6.907 3.511 -16.438 1.00 85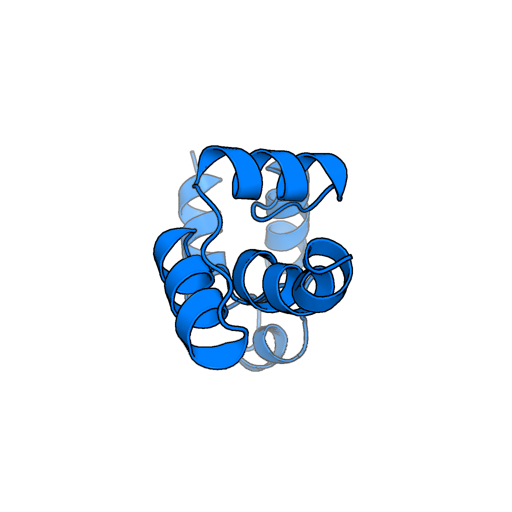.69 92 ARG A N 1
ATOM 778 C CA . ARG A 1 92 ? 6.988 4.566 -15.413 1.00 85.69 92 ARG A CA 1
ATOM 779 C C . ARG A 1 92 ? 8.258 4.465 -14.570 1.00 85.69 92 ARG A C 1
ATOM 781 O O . ARG A 1 92 ? 8.811 5.496 -14.199 1.00 85.69 92 ARG A O 1
ATOM 788 N N . TRP A 1 93 ? 8.710 3.258 -14.233 1.00 88.06 93 TRP A N 1
ATOM 789 C CA . TRP A 1 93 ? 9.954 3.071 -13.485 1.00 88.06 93 TRP A CA 1
ATOM 790 C C . TRP A 1 93 ? 11.184 3.383 -14.333 1.00 88.06 93 TRP A C 1
ATOM 792 O O . TRP A 1 93 ? 12.068 4.060 -13.824 1.00 88.06 93 TRP A O 1
ATOM 802 N N . ARG A 1 94 ? 11.214 2.986 -15.613 1.00 85.12 94 ARG A N 1
ATOM 803 C CA . ARG A 1 94 ? 12.283 3.357 -16.557 1.00 85.12 94 ARG A CA 1
ATOM 804 C C . ARG A 1 94 ? 12.445 4.872 -16.629 1.00 85.12 94 ARG A C 1
ATOM 806 O O . ARG A 1 94 ? 13.530 5.372 -16.370 1.00 85.12 94 ARG A O 1
ATOM 813 N N . LYS A 1 95 ? 11.347 5.603 -16.855 1.00 86.50 95 LYS A N 1
ATOM 814 C CA . LYS A 1 95 ? 11.353 7.077 -16.872 1.00 86.50 95 LYS A CA 1
ATOM 815 C C . LYS A 1 95 ? 11.810 7.697 -15.549 1.00 86.50 95 LYS A C 1
ATOM 817 O O . LYS A 1 95 ? 12.439 8.742 -15.557 1.00 86.50 95 LYS A O 1
ATOM 822 N N . ARG A 1 96 ? 11.476 7.074 -14.413 1.00 86.25 96 ARG A N 1
ATOM 823 C CA . ARG A 1 96 ? 11.854 7.564 -13.078 1.00 86.25 96 ARG A CA 1
ATOM 824 C C . ARG A 1 96 ? 13.329 7.330 -12.744 1.00 86.25 96 ARG A C 1
ATOM 826 O O . ARG A 1 96 ? 13.898 8.142 -12.031 1.00 86.25 96 ARG A O 1
ATOM 833 N N . GLU A 1 97 ? 13.903 6.203 -13.160 1.00 85.12 97 GLU A N 1
ATOM 834 C CA . GLU A 1 97 ? 15.298 5.845 -12.852 1.00 85.12 97 GLU A CA 1
ATOM 835 C C . GLU A 1 97 ? 16.300 6.348 -13.902 1.00 85.12 97 GLU A C 1
ATOM 837 O O . GLU A 1 97 ? 17.490 6.325 -13.623 1.00 85.12 97 GLU A O 1
ATOM 842 N N . ALA A 1 98 ? 15.839 6.795 -15.076 1.00 75.25 98 ALA A N 1
ATOM 843 C CA . ALA A 1 98 ? 16.660 7.448 -16.104 1.00 75.25 98 ALA A CA 1
ATOM 844 C C . ALA A 1 98 ? 16.959 8.938 -15.808 1.00 75.25 98 ALA A C 1
ATOM 846 O O . ALA A 1 98 ? 17.362 9.661 -16.717 1.00 75.25 98 ALA A O 1
ATOM 847 N N . LEU A 1 99 ? 16.714 9.382 -14.568 1.00 51.75 99 LEU A N 1
ATOM 848 C CA . LEU A 1 99 ? 17.151 10.673 -14.026 1.00 51.75 99 LEU A CA 1
ATOM 849 C C . LEU A 1 99 ? 18.603 10.591 -13.553 1.00 51.75 99 LEU A C 1
ATOM 851 O O . LEU A 1 99 ? 18.926 9.593 -12.864 1.00 51.75 99 LEU A O 1
#

pLDDT: mean 84.99, std 14.29, range [50.0, 98.38]

Foldseek 3Di:
DLCVVCVVVCLQVCAAVNDDPVVSQVVCCVPPVDHDDPVRSVVSCVVVVRDNDDDLVRLVVVVVVCVVDDDQVVQQVDRPVNHRDHPVNNVVSVVVVVD

Sequence (99 aa):
EQWLAVKPVIQHLYVDEGHTFLQVAEYLDRHHGFKPTKKQFLTRVKEWGFQKNVKQSERRAILEKFRDGVRIGDFEARKLRGRRLDKAKIERWRKREAL

Solvent-accessible surface area (backbone atoms only — not comparable to full-atom values): 5897 Å² total; per-residue (Å²): 112,71,68,68,74,45,41,64,57,48,46,43,42,40,33,23,72,56,44,52,71,66,60,47,35,53,47,33,32,77,77,65,75,37,79,65,52,73,67,60,47,52,51,48,38,56,77,70,66,61,66,64,70,80,52,67,70,58,50,50,58,51,52,57,77,48,65,88,66,72,60,81,72,65,34,78,77,45,49,62,93,66,20,73,44,50,72,70,57,53,52,53,46,52,66,63,65,74,107

Nearest PDB structures (foldseek):
  8btg-assembly1_B  TM=2.397E-01  e=9.941E+00  Bacillus subtilis

Secondary structure (DSSP, 8-state):
-HHHHHHHHHIIIIIIS---HHHHHHHHHHHH-----HHHHHHHHHHTT---SPPHHHHHHHHHHTTT---THHHHS--BTTB---HHHHHHHHHHH--

Organism: Hyaloscypha variabilis (strain UAMH 11265 / GT02V1 / F) (NCBI:txid1149755)